Protein AF-A0A820H6Q7-F1 (afdb_monomer_lite)

Sequence (62 aa):
MEKLKSTDDIHANSLFVIKRDRRQQPAMVHKITSRISKLSVGLDLKHADLAGFATEIFSYLH

pLDDT: mean 78.2, std 17.85, range [39.62, 96.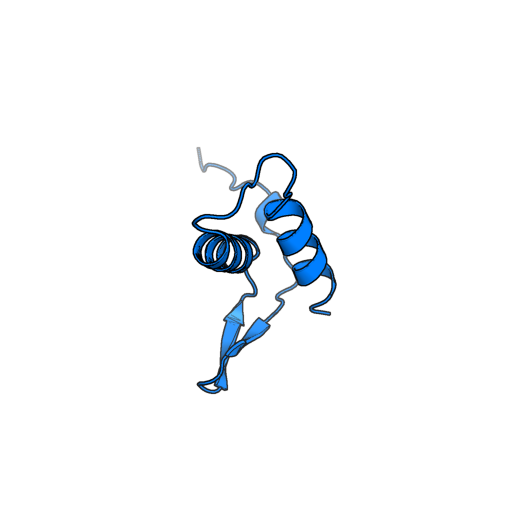5]

Secondary structure (DSSP, 8-state):
------GGGG-----EEE-TTS-EEE--HHHHHHHHHHHTTTS--TT--HHHHHHHHHHT--

Radius of gyration: 15.08 Å; chains: 1; bounding box: 35×20×47 Å

Foldseek 3Di:
DDPPPDPVVPPPPQQWDQDPVRDTDGDDLVVQLVVVVVVCPPPDCPPPDSSVVSVVVVVPSD

Structure (mmCIF, N/CA/C/O backbone):
data_AF-A0A820H6Q7-F1
#
_entry.id   AF-A0A820H6Q7-F1
#
loop_
_atom_site.group_PDB
_atom_site.id
_atom_site.type_symbol
_atom_site.label_atom_id
_atom_site.label_alt_id
_atom_site.label_comp_id
_atom_site.label_asym_id
_atom_site.label_entity_id
_atom_site.label_seq_id
_atom_site.pdbx_PDB_ins_code
_atom_site.Cartn_x
_atom_site.Cartn_y
_atom_site.Cartn_z
_atom_site.occupancy
_atom_site.B_iso_or_equiv
_atom_site.auth_seq_id
_atom_site.auth_comp_id
_atom_site.auth_asym_id
_atom_site.auth_atom_id
_atom_site.pdbx_PDB_model_num
ATOM 1 N N . MET A 1 1 ? 17.797 -0.222 33.137 1.00 39.62 1 MET A N 1
ATOM 2 C CA . MET A 1 1 ? 17.807 0.598 31.908 1.00 39.62 1 MET A CA 1
ATOM 3 C C . MET A 1 1 ? 16.622 0.176 31.053 1.00 39.62 1 MET A C 1
ATOM 5 O O . MET A 1 1 ? 16.753 -0.717 30.225 1.00 39.62 1 MET A O 1
ATOM 9 N N . GLU A 1 2 ? 15.446 0.746 31.318 1.00 41.97 2 GLU A N 1
ATOM 10 C CA . GLU A 1 2 ? 14.306 0.622 30.405 1.00 41.97 2 GLU A CA 1
ATOM 11 C C . GLU A 1 2 ? 14.641 1.388 29.126 1.00 41.97 2 GLU A C 1
ATOM 13 O O . GLU A 1 2 ? 14.998 2.566 29.173 1.00 41.97 2 GLU A O 1
ATOM 18 N N . LYS A 1 3 ? 14.582 0.710 27.978 1.00 46.94 3 LYS A N 1
ATOM 19 C CA . LYS A 1 3 ? 14.652 1.385 26.685 1.00 46.94 3 LYS A CA 1
ATOM 20 C C . LYS A 1 3 ? 13.393 2.237 26.551 1.00 46.94 3 LYS A C 1
ATOM 22 O O . LYS A 1 3 ? 12.307 1.685 26.387 1.00 46.94 3 LYS A O 1
ATOM 27 N N . LEU A 1 4 ? 13.551 3.558 26.611 1.00 42.66 4 LEU A N 1
ATOM 28 C CA . LEU A 1 4 ? 12.545 4.496 26.126 1.00 42.66 4 LEU A CA 1
ATOM 29 C C . LEU A 1 4 ? 12.204 4.106 24.680 1.00 42.66 4 LEU A C 1
ATOM 31 O O . LEU A 1 4 ? 13.046 4.226 23.790 1.00 42.66 4 LEU A O 1
ATOM 35 N N . LYS A 1 5 ? 10.992 3.580 24.461 1.00 48.78 5 LYS A N 1
ATOM 36 C CA . LYS A 1 5 ? 10.392 3.533 23.123 1.00 48.78 5 LYS A CA 1
ATOM 37 C C . LYS A 1 5 ? 10.322 4.975 22.635 1.00 48.78 5 LYS A C 1
ATOM 39 O O . LYS A 1 5 ? 9.871 5.836 23.392 1.00 48.78 5 LYS A O 1
ATOM 44 N N . SER A 1 6 ? 10.849 5.241 21.442 1.00 47.62 6 SER A N 1
ATOM 45 C CA . SER A 1 6 ? 10.895 6.601 20.920 1.00 47.62 6 SER A CA 1
ATOM 46 C C . SER A 1 6 ? 9.481 7.175 20.883 1.00 47.62 6 SER A C 1
ATOM 48 O O . SER A 1 6 ? 8.512 6.525 20.495 1.00 47.62 6 SER A O 1
ATOM 50 N N . THR A 1 7 ? 9.374 8.417 21.330 1.00 46.38 7 THR A N 1
ATOM 51 C CA . THR A 1 7 ? 8.161 9.240 21.370 1.00 46.38 7 THR A CA 1
ATOM 52 C C . THR A 1 7 ? 7.519 9.475 19.997 1.00 46.38 7 THR A C 1
ATOM 54 O O . THR A 1 7 ? 6.443 10.063 19.929 1.00 46.38 7 THR A O 1
ATOM 57 N N . ASP A 1 8 ? 8.125 8.973 18.919 1.00 46.62 8 ASP A N 1
ATOM 58 C CA . ASP A 1 8 ? 7.576 9.004 17.560 1.00 46.62 8 ASP A CA 1
ATOM 59 C C . ASP A 1 8 ? 6.383 8.043 17.384 1.00 46.62 8 ASP A C 1
ATOM 61 O O . ASP A 1 8 ? 5.579 8.218 16.472 1.00 46.62 8 ASP A O 1
ATOM 65 N N . ASP A 1 9 ? 6.205 7.078 18.295 1.00 44.06 9 ASP A N 1
ATOM 66 C CA . ASP A 1 9 ? 5.058 6.157 18.311 1.00 44.06 9 ASP A CA 1
ATOM 67 C C . ASP A 1 9 ? 3.739 6.821 18.784 1.00 44.06 9 ASP A C 1
ATOM 69 O O . ASP A 1 9 ? 2.682 6.189 18.754 1.00 44.06 9 ASP A O 1
ATOM 73 N N . ILE A 1 10 ? 3.768 8.079 19.254 1.00 44.16 10 ILE A N 1
ATOM 74 C CA . ILE A 1 10 ? 2.716 8.635 20.132 1.00 44.16 10 ILE A CA 1
ATOM 75 C C . ILE A 1 10 ? 1.731 9.601 19.430 1.00 44.16 10 ILE A C 1
ATOM 77 O O . ILE A 1 10 ? 0.743 9.992 20.040 1.00 44.16 10 ILE A O 1
ATOM 81 N N . HIS A 1 11 ? 1.888 9.938 18.143 1.00 41.69 11 HIS A N 1
ATOM 82 C CA . HIS A 1 11 ? 0.942 10.835 17.435 1.00 41.69 11 HIS A CA 1
ATOM 83 C C . HIS A 1 11 ? 0.400 10.301 16.097 1.00 41.69 11 HIS A C 1
ATOM 85 O O . HIS A 1 11 ? 0.027 11.068 15.208 1.00 41.69 11 HIS A O 1
ATOM 91 N N . ALA A 1 12 ? 0.249 8.982 15.961 1.00 49.09 12 ALA A N 1
ATOM 92 C CA . ALA A 1 12 ? -0.734 8.451 15.022 1.00 49.09 12 ALA A CA 1
ATOM 93 C C . ALA A 1 12 ? -2.128 8.691 15.622 1.00 49.09 12 ALA A C 1
ATOM 95 O O . ALA A 1 12 ? -2.628 7.856 16.373 1.00 49.09 12 ALA A O 1
ATOM 96 N N . ASN A 1 13 ? -2.746 9.841 15.324 1.00 50.69 13 ASN A N 1
ATOM 97 C CA . ASN A 1 13 ? -4.198 10.001 15.438 1.00 50.69 13 ASN A CA 1
ATOM 98 C C . ASN A 1 13 ? -4.837 8.694 14.962 1.00 50.69 13 ASN A C 1
ATOM 100 O O . ASN A 1 13 ? -4.537 8.265 13.848 1.00 50.69 13 ASN A O 1
ATOM 104 N N . SER A 1 14 ? -5.602 8.030 15.833 1.00 65.69 14 SER A N 1
ATOM 105 C CA . SER A 1 14 ? -6.085 6.655 15.675 1.00 65.69 14 SER A CA 1
ATOM 106 C C . SER A 1 14 ? -7.055 6.529 14.496 1.00 65.69 14 SER A C 1
ATOM 108 O O . SER A 1 14 ? -8.257 6.362 14.671 1.00 65.69 14 SER A O 1
ATOM 110 N N . LEU A 1 15 ? -6.540 6.661 13.278 1.00 79.75 15 LEU A N 1
ATOM 111 C CA . LEU A 1 15 ? -7.264 6.537 12.030 1.00 79.75 15 LEU A CA 1
ATOM 112 C C . LEU A 1 15 ? -7.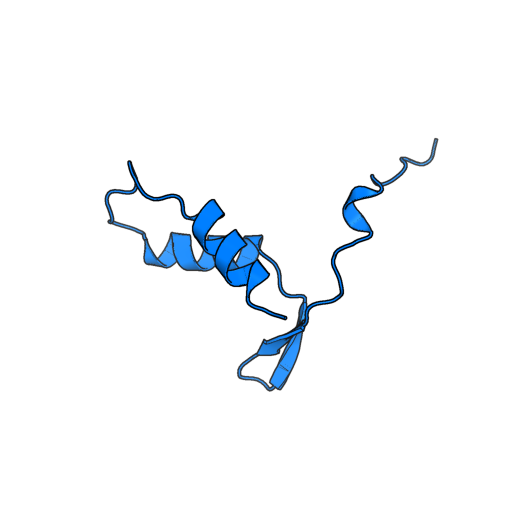637 5.069 11.891 1.00 79.75 15 LEU A C 1
ATOM 114 O O . LEU A 1 15 ? -6.767 4.199 11.821 1.00 79.75 15 LEU A O 1
ATOM 118 N N . PHE A 1 16 ? -8.933 4.779 11.888 1.00 87.19 16 PHE A N 1
ATOM 119 C CA . PHE A 1 16 ? -9.450 3.434 11.683 1.00 87.19 16 PHE A CA 1
ATOM 120 C C . PHE A 1 16 ? -10.092 3.344 10.306 1.00 87.19 16 PHE A C 1
ATOM 122 O O . PHE A 1 16 ? -10.904 4.180 9.925 1.00 87.19 16 PHE A O 1
ATOM 129 N N . VAL A 1 17 ? -9.773 2.280 9.575 1.00 88.31 17 VAL A N 1
ATOM 130 C CA . VAL A 1 17 ? -10.497 1.907 8.361 1.00 88.31 17 VAL A CA 1
ATOM 131 C C . VAL A 1 17 ? -11.546 0.857 8.699 1.00 88.31 17 VAL A C 1
ATOM 133 O O . VAL A 1 17 ? -11.291 -0.090 9.453 1.00 88.31 17 VAL A O 1
ATOM 136 N N . ILE A 1 18 ? -12.730 0.996 8.107 1.00 92.25 18 ILE A N 1
ATOM 137 C CA . ILE A 1 18 ? -13.756 -0.044 8.148 1.00 92.25 18 ILE A CA 1
ATOM 138 C C . ILE A 1 18 ? -13.466 -1.027 7.018 1.00 92.25 18 ILE A C 1
ATOM 140 O O . ILE A 1 18 ? -13.563 -0.700 5.835 1.00 92.25 18 ILE A O 1
ATOM 144 N N . LYS A 1 19 ? -13.085 -2.253 7.369 1.00 91.81 19 LYS A N 1
ATOM 145 C CA . LYS A 1 19 ? -12.886 -3.319 6.385 1.00 91.81 19 LYS A CA 1
ATOM 146 C C . LYS A 1 19 ? -14.225 -3.794 5.810 1.00 91.81 19 LYS A C 1
ATOM 148 O O . LYS A 1 19 ? -15.287 -3.578 6.387 1.00 91.81 19 LYS A O 1
ATOM 153 N N . ARG A 1 20 ? -14.173 -4.543 4.701 1.00 95.62 20 ARG A N 1
ATOM 154 C CA . ARG A 1 20 ? -15.361 -5.156 4.063 1.00 95.62 20 ARG A CA 1
ATOM 155 C C . ARG A 1 20 ? -16.163 -6.064 5.006 1.00 95.62 20 ARG A C 1
ATOM 157 O O . ARG A 1 20 ? -17.372 -6.176 4.859 1.00 95.62 20 ARG A O 1
ATOM 164 N N . ASP A 1 21 ? -15.494 -6.679 5.982 1.00 96.50 21 ASP A N 1
ATOM 165 C CA . ASP A 1 21 ? -16.098 -7.503 7.041 1.00 96.50 21 ASP A CA 1
ATOM 166 C C . ASP A 1 21 ? -16.691 -6.672 8.200 1.00 96.50 21 ASP A C 1
ATOM 168 O O . ASP A 1 21 ? -17.034 -7.228 9.240 1.00 96.50 21 ASP A O 1
ATOM 172 N N . ARG A 1 22 ? -16.790 -5.344 8.037 1.00 94.19 22 ARG A N 1
ATOM 173 C CA . ARG A 1 22 ? -17.231 -4.346 9.027 1.00 94.19 22 ARG A CA 1
ATOM 174 C C . ARG A 1 22 ? -16.352 -4.226 10.272 1.00 94.19 22 ARG A C 1
ATOM 176 O O . ARG A 1 22 ? -16.675 -3.446 11.164 1.00 94.19 22 ARG A O 1
ATOM 183 N N . ARG A 1 23 ? -15.231 -4.949 10.354 1.00 93.94 23 ARG A N 1
ATOM 184 C CA . ARG A 1 23 ? -14.299 -4.809 11.477 1.00 93.94 23 ARG A CA 1
ATOM 185 C C . ARG A 1 23 ? -13.460 -3.551 11.297 1.00 93.94 23 ARG A C 1
ATOM 187 O O . ARG A 1 23 ? -12.948 -3.292 10.206 1.00 93.94 23 ARG A O 1
ATOM 194 N N . GLN A 1 24 ? -13.272 -2.818 12.389 1.00 93.19 24 GLN A N 1
ATOM 195 C CA . GLN A 1 24 ? -12.341 -1.697 12.427 1.00 93.19 24 GLN A CA 1
ATOM 196 C C . GLN A 1 24 ? -10.906 -2.216 12.491 1.00 93.19 24 GLN A C 1
ATOM 198 O O . GLN A 1 24 ? -10.614 -3.220 13.146 1.00 93.19 24 GLN A O 1
ATOM 203 N N . GLN A 1 25 ? -10.004 -1.541 11.793 1.00 89.88 25 GLN A N 1
ATOM 204 C CA . GLN A 1 25 ? -8.576 -1.808 11.859 1.00 89.88 25 GLN A CA 1
ATOM 205 C C . GLN A 1 25 ? -7.818 -0.481 11.797 1.00 89.88 25 GLN A C 1
ATOM 207 O O . GLN A 1 25 ? -8.201 0.363 10.989 1.00 89.88 25 GLN A O 1
ATOM 212 N N . PRO A 1 26 ? -6.741 -0.298 12.584 1.00 89.44 26 PRO A N 1
ATOM 213 C CA . PRO A 1 26 ? -5.877 0.860 12.422 1.00 89.44 26 PRO A CA 1
ATOM 214 C C . PRO A 1 26 ? -5.397 0.982 10.976 1.00 89.44 26 PRO A C 1
ATOM 216 O O . PRO A 1 26 ? -4.918 0.007 10.380 1.00 89.44 26 PRO A O 1
ATOM 219 N N . ALA A 1 27 ? -5.548 2.171 10.407 1.00 87.19 27 ALA A N 1
ATOM 220 C CA . ALA A 1 27 ? -4.937 2.534 9.150 1.00 87.19 27 ALA A CA 1
ATOM 221 C C . ALA A 1 27 ? -3.418 2.428 9.323 1.00 87.19 27 ALA A C 1
ATOM 223 O O . ALA A 1 27 ? -2.847 2.891 10.306 1.00 87.19 27 ALA A O 1
ATOM 224 N N . MET A 1 28 ? -2.750 1.787 8.369 1.00 87.44 28 MET A N 1
ATOM 225 C CA . MET A 1 28 ? -1.315 1.531 8.440 1.00 87.44 28 MET A CA 1
ATOM 226 C C . MET A 1 28 ? -0.698 1.768 7.069 1.00 87.44 28 MET A C 1
ATOM 228 O O . MET A 1 28 ? -0.938 0.977 6.152 1.00 87.44 28 MET A O 1
ATOM 232 N N . VAL A 1 29 ? 0.127 2.813 6.946 1.00 85.69 29 VAL A N 1
ATOM 233 C CA . VAL A 1 29 ? 0.810 3.190 5.693 1.00 85.69 29 VAL 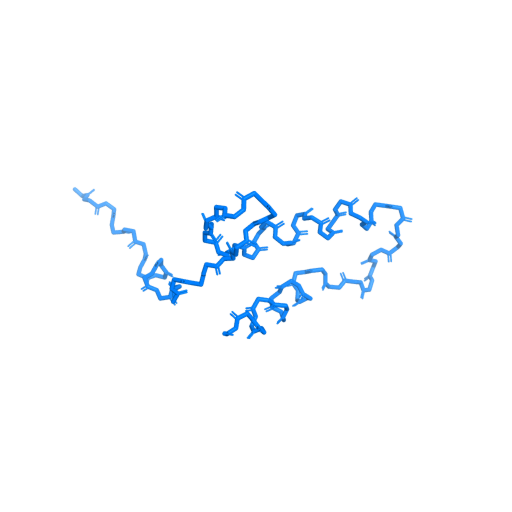A CA 1
ATOM 234 C C . VAL A 1 29 ? 1.530 1.986 5.082 1.00 85.69 29 VAL A C 1
ATOM 236 O O . VAL A 1 29 ? 1.284 1.644 3.931 1.00 85.69 29 VAL A O 1
ATOM 239 N N . HIS A 1 30 ? 2.302 1.237 5.879 1.00 85.00 30 HIS A N 1
ATOM 240 C CA . HIS A 1 30 ? 3.054 0.073 5.394 1.00 85.00 30 HIS A CA 1
ATOM 241 C C . HIS A 1 30 ? 2.170 -1.013 4.750 1.00 85.00 30 HIS A C 1
ATOM 243 O O . HIS A 1 30 ? 2.591 -1.678 3.801 1.00 85.00 30 HIS A O 1
ATOM 249 N N . LYS A 1 31 ? 0.927 -1.203 5.224 1.00 88.88 31 LYS A N 1
ATOM 250 C CA . LYS A 1 31 ? -0.010 -2.169 4.624 1.00 88.88 31 LYS A CA 1
ATOM 251 C C . LYS A 1 31 ? -0.548 -1.673 3.288 1.00 88.88 31 LYS A C 1
ATOM 253 O O . LYS A 1 31 ? -0.737 -2.490 2.387 1.00 88.88 31 LYS A O 1
ATOM 258 N N . ILE A 1 32 ? -0.780 -0.367 3.169 1.00 87.62 32 ILE A N 1
ATOM 259 C CA . ILE A 1 32 ? -1.206 0.290 1.929 1.00 87.62 32 ILE A CA 1
ATOM 260 C C . ILE A 1 32 ? -0.075 0.184 0.897 1.00 87.62 32 ILE A C 1
ATOM 262 O O . ILE A 1 32 ? -0.283 -0.408 -0.164 1.00 87.62 32 ILE A O 1
ATOM 266 N N . THR A 1 33 ? 1.145 0.603 1.252 1.00 90.00 33 THR A N 1
ATOM 267 C CA . THR A 1 33 ? 2.347 0.492 0.405 1.00 90.00 33 THR A CA 1
ATOM 268 C C . THR A 1 33 ? 2.595 -0.948 -0.044 1.00 90.00 33 THR A C 1
ATOM 270 O O . THR A 1 33 ? 2.795 -1.203 -1.230 1.00 90.00 33 THR A O 1
ATOM 273 N N . SER A 1 34 ? 2.514 -1.922 0.873 1.00 91.25 34 SER A N 1
ATOM 274 C CA . SER A 1 34 ? 2.696 -3.344 0.545 1.00 91.25 34 SER A CA 1
ATOM 275 C C . SER A 1 34 ? 1.668 -3.848 -0.471 1.00 91.25 34 SER A C 1
ATOM 277 O O . SER A 1 34 ? 1.987 -4.684 -1.318 1.00 91.25 34 SER A O 1
ATOM 279 N N . ARG A 1 35 ? 0.423 -3.362 -0.407 1.00 91.38 35 ARG A N 1
ATOM 280 C CA . ARG A 1 35 ? -0.623 -3.784 -1.341 1.00 91.38 35 ARG A CA 1
ATOM 281 C C . ARG A 1 35 ? -0.438 -3.172 -2.722 1.00 91.38 35 ARG A C 1
ATOM 283 O O . ARG A 1 35 ? -0.578 -3.904 -3.695 1.00 91.38 35 ARG A O 1
ATOM 290 N N . ILE A 1 36 ? -0.069 -1.895 -2.789 1.00 89.31 36 ILE A N 1
ATOM 291 C CA . ILE A 1 36 ? 0.270 -1.213 -4.043 1.00 89.31 36 ILE A CA 1
ATOM 292 C C . ILE A 1 36 ? 1.465 -1.912 -4.699 1.00 89.31 36 ILE A C 1
ATOM 294 O O . ILE A 1 36 ? 1.357 -2.345 -5.838 1.00 89.31 36 ILE A O 1
ATOM 298 N N . SER A 1 37 ? 2.542 -2.162 -3.949 1.00 90.56 37 SER A N 1
ATOM 299 C CA . SER A 1 37 ? 3.736 -2.860 -4.448 1.00 90.56 37 SER A CA 1
ATOM 300 C C . SER A 1 37 ? 3.422 -4.224 -5.079 1.00 90.56 37 SER A C 1
ATOM 302 O O . SER A 1 37 ? 3.962 -4.548 -6.133 1.00 90.56 37 SER A O 1
ATOM 304 N N . LYS A 1 38 ? 2.496 -5.001 -4.498 1.00 92.88 38 LYS A N 1
ATOM 305 C CA . LYS A 1 38 ? 2.052 -6.285 -5.075 1.00 92.88 38 LYS A CA 1
ATOM 306 C C . LYS A 1 38 ? 1.297 -6.136 -6.396 1.00 92.88 38 LYS A C 1
ATOM 308 O O . LYS A 1 38 ? 1.363 -7.041 -7.218 1.00 92.88 38 LYS A O 1
ATOM 313 N N . LEU A 1 39 ? 0.567 -5.039 -6.586 1.00 91.12 39 LEU A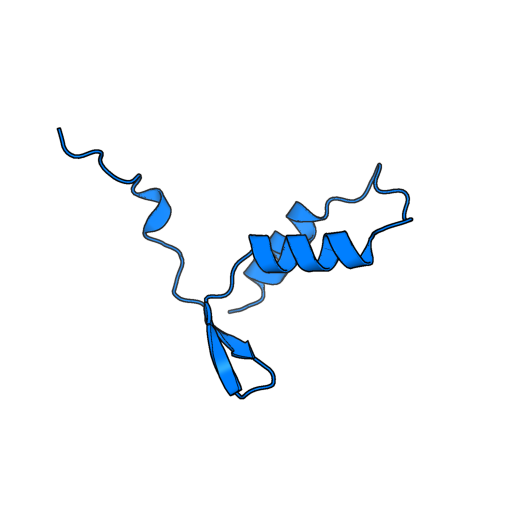 N 1
ATOM 314 C CA . LEU A 1 39 ? -0.126 -4.733 -7.843 1.00 91.12 39 LEU A CA 1
ATOM 315 C C . LEU A 1 39 ? 0.830 -4.171 -8.899 1.00 91.12 39 LEU A C 1
ATOM 317 O O . LEU A 1 39 ? 0.561 -4.279 -10.088 1.00 91.12 39 LEU A O 1
ATOM 321 N N . SER A 1 40 ? 1.949 -3.601 -8.461 1.00 89.50 40 SER A N 1
ATOM 322 C CA . SER A 1 40 ? 2.971 -3.004 -9.316 1.00 89.50 40 SER A CA 1
ATOM 323 C C . SER A 1 40 ? 3.995 -4.006 -9.866 1.00 89.50 40 SER A C 1
ATOM 325 O O . SER A 1 40 ? 4.930 -3.604 -10.555 1.00 89.50 40 SER A O 1
ATOM 327 N N . VAL A 1 41 ? 3.857 -5.302 -9.567 1.00 89.88 41 VAL A N 1
ATOM 328 C CA . VAL A 1 41 ? 4.763 -6.341 -10.079 1.00 89.88 41 VAL A CA 1
ATOM 329 C C . VAL A 1 41 ? 4.689 -6.389 -11.607 1.00 89.88 41 VAL A C 1
ATOM 331 O O . VAL A 1 41 ? 3.614 -6.548 -12.176 1.00 89.88 41 VAL A O 1
ATOM 334 N N . GLY A 1 42 ? 5.847 -6.275 -12.263 1.00 87.50 42 GLY A N 1
ATOM 335 C CA . GLY A 1 42 ? 5.960 -6.276 -13.726 1.00 87.50 42 GLY A CA 1
ATOM 336 C C . GLY A 1 42 ? 5.884 -4.891 -14.376 1.00 87.50 42 GLY A C 1
ATOM 337 O O . GLY A 1 42 ? 6.057 -4.792 -15.587 1.00 87.50 42 GLY A O 1
ATOM 338 N N . LEU A 1 43 ? 5.671 -3.827 -13.596 1.00 87.38 43 LEU A N 1
ATOM 339 C CA . LEU A 1 43 ? 5.809 -2.449 -14.069 1.00 87.38 43 LEU A CA 1
ATOM 340 C C . LEU A 1 43 ? 7.269 -1.988 -13.969 1.00 87.38 43 LEU A C 1
ATOM 342 O O . LEU A 1 43 ? 7.994 -2.401 -13.061 1.00 87.38 43 LEU A O 1
ATOM 346 N N . ASP A 1 44 ? 7.693 -1.094 -14.865 1.00 87.38 44 ASP A N 1
ATOM 347 C CA . ASP A 1 44 ? 8.957 -0.373 -14.687 1.00 87.38 44 ASP A CA 1
ATOM 348 C C . ASP A 1 44 ? 8.774 0.708 -13.613 1.00 87.38 44 ASP A C 1
ATOM 350 O O . ASP A 1 44 ? 8.145 1.743 -13.836 1.00 87.38 44 ASP A O 1
ATOM 354 N N . LEU A 1 45 ? 9.305 0.439 -12.419 1.00 83.44 45 LEU A N 1
ATOM 355 C CA . LEU A 1 45 ? 9.178 1.314 -11.254 1.00 83.44 45 LEU A CA 1
ATOM 356 C C . LEU A 1 45 ? 10.320 2.322 -11.112 1.00 83.44 45 LEU A C 1
ATOM 358 O O . LEU A 1 45 ? 10.381 3.002 -10.091 1.00 83.44 45 LEU A O 1
ATOM 362 N N . LYS A 1 46 ? 11.201 2.479 -12.111 1.00 85.62 46 LYS A N 1
ATOM 363 C CA . LYS A 1 46 ? 12.316 3.449 -12.056 1.00 85.62 46 LYS A CA 1
ATOM 364 C C . LYS A 1 46 ? 11.888 4.875 -11.709 1.00 85.62 46 LYS A C 1
ATOM 366 O O . LYS A 1 46 ? 12.684 5.625 -11.153 1.00 85.62 46 LYS A O 1
ATOM 371 N N . HIS A 1 47 ? 10.650 5.238 -12.034 1.00 82.94 47 HIS A N 1
ATOM 372 C CA . HIS A 1 47 ? 10.094 6.572 -11.808 1.00 82.94 47 HIS A CA 1
ATOM 373 C C . HIS A 1 47 ? 8.870 6.576 -10.880 1.00 82.94 47 HIS A C 1
ATOM 375 O O . HIS A 1 47 ? 8.204 7.599 -10.760 1.00 82.94 47 HIS A O 1
ATOM 381 N N . ALA A 1 48 ? 8.546 5.448 -10.241 1.00 82.31 48 ALA A N 1
ATOM 382 C CA . ALA A 1 48 ? 7.357 5.323 -9.406 1.00 82.31 48 ALA A CA 1
ATOM 383 C C . ALA A 1 48 ? 7.710 5.427 -7.917 1.00 82.31 48 ALA A C 1
ATOM 385 O O . ALA A 1 48 ? 8.360 4.540 -7.363 1.00 82.31 48 ALA A O 1
ATOM 386 N N . ASP A 1 49 ? 7.215 6.469 -7.247 1.00 86.00 49 ASP A N 1
ATOM 387 C CA . ASP A 1 49 ? 7.296 6.586 -5.790 1.00 86.00 49 ASP A CA 1
ATOM 388 C C . ASP A 1 49 ? 6.053 5.984 -5.117 1.00 86.00 49 ASP A C 1
ATOM 390 O O . ASP A 1 49 ? 5.068 6.657 -4.801 1.00 86.00 49 ASP A O 1
ATOM 394 N N . LEU A 1 50 ? 6.098 4.669 -4.896 1.00 85.19 50 LEU A N 1
ATOM 395 C CA . LEU A 1 50 ? 5.003 3.945 -4.245 1.00 85.19 50 LEU A CA 1
ATOM 396 C C . LEU A 1 50 ? 4.827 4.336 -2.769 1.00 85.19 50 LEU A C 1
ATOM 398 O O . LEU A 1 50 ? 3.728 4.201 -2.225 1.00 85.19 50 LEU A O 1
ATOM 402 N N . ALA A 1 51 ? 5.898 4.777 -2.104 1.00 85.12 51 ALA A N 1
ATOM 403 C CA . ALA A 1 51 ? 5.855 5.179 -0.703 1.00 85.12 51 ALA A CA 1
ATOM 404 C C . ALA A 1 51 ? 5.223 6.569 -0.555 1.00 85.12 51 ALA A C 1
ATOM 406 O O . ALA A 1 51 ? 4.346 6.746 0.296 1.00 85.12 51 ALA A O 1
ATOM 407 N N . GLY A 1 52 ? 5.596 7.512 -1.423 1.00 85.44 52 GLY A N 1
ATOM 408 C CA . GLY A 1 52 ? 4.974 8.830 -1.525 1.00 85.44 52 GLY A CA 1
ATOM 409 C C . GLY A 1 52 ? 3.479 8.727 -1.805 1.00 85.44 52 G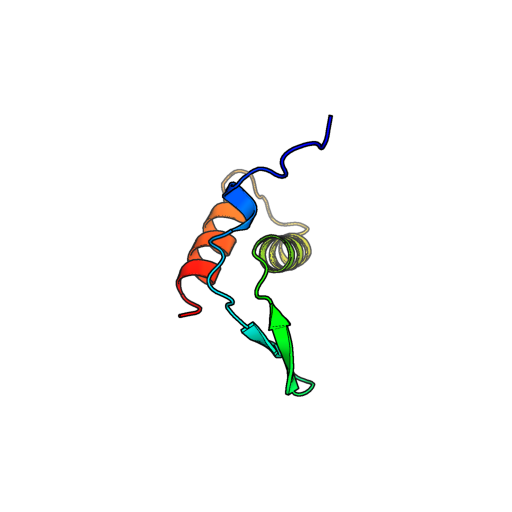LY A C 1
ATOM 410 O O . GLY A 1 52 ? 2.679 9.262 -1.041 1.00 85.44 52 GLY A O 1
ATOM 411 N N . PHE A 1 53 ? 3.083 7.920 -2.794 1.00 86.75 53 PHE A N 1
ATOM 412 C CA . PHE A 1 53 ? 1.667 7.702 -3.112 1.00 86.75 53 PHE A CA 1
ATOM 413 C C . PHE A 1 53 ? 0.872 7.095 -1.940 1.00 86.75 53 PHE A C 1
ATOM 415 O O . PHE A 1 53 ? -0.246 7.512 -1.642 1.00 86.75 53 PHE A O 1
ATOM 422 N N . ALA A 1 54 ? 1.446 6.125 -1.219 1.00 87.31 54 ALA A N 1
ATOM 423 C CA . ALA A 1 54 ? 0.797 5.548 -0.041 1.00 87.31 54 ALA A CA 1
ATOM 424 C C . ALA A 1 54 ? 0.658 6.554 1.117 1.00 87.31 54 ALA A C 1
ATOM 426 O O . ALA A 1 54 ? -0.325 6.500 1.858 1.00 87.31 54 ALA A O 1
ATOM 427 N N . THR A 1 55 ? 1.630 7.455 1.268 1.00 85.75 55 THR A N 1
ATOM 428 C CA . THR A 1 55 ? 1.613 8.528 2.273 1.00 85.75 55 THR A CA 1
ATOM 429 C C . THR A 1 55 ? 0.552 9.574 1.935 1.00 85.75 55 THR A C 1
ATOM 431 O O . THR A 1 55 ? -0.213 9.967 2.812 1.00 85.75 55 THR A O 1
ATOM 434 N N . GLU A 1 56 ? 0.435 9.951 0.661 1.00 88.44 56 GLU A N 1
ATOM 435 C CA . GLU A 1 56 ? -0.610 10.846 0.159 1.00 88.44 56 GLU A CA 1
ATOM 436 C C . GLU A 1 56 ? -2.011 10.256 0.397 1.00 88.44 56 GLU A C 1
ATOM 438 O O . GLU A 1 56 ? -2.847 10.907 1.023 1.00 88.44 56 GLU A O 1
ATOM 443 N N . ILE A 1 57 ? -2.250 8.986 0.034 1.00 86.25 57 ILE A N 1
ATOM 444 C CA . ILE A 1 57 ? -3.517 8.295 0.349 1.00 86.25 57 ILE A CA 1
ATOM 445 C C . ILE A 1 57 ? -3.808 8.347 1.847 1.00 86.25 57 ILE A C 1
ATOM 447 O O . ILE A 1 57 ? -4.937 8.618 2.246 1.00 86.25 57 ILE A O 1
ATOM 451 N N . PHE A 1 58 ? -2.804 8.067 2.679 1.00 84.06 58 PHE A N 1
ATOM 452 C CA . PHE A 1 58 ? -2.979 8.063 4.125 1.00 84.06 58 PHE A CA 1
ATOM 453 C C . PHE A 1 58 ? -3.359 9.447 4.664 1.00 84.06 58 PHE A C 1
ATOM 455 O O . PHE A 1 58 ? -4.206 9.526 5.550 1.00 84.06 58 PHE A O 1
ATOM 462 N N . SER A 1 59 ? -2.809 10.527 4.097 1.00 83.88 59 SER A N 1
ATOM 463 C CA . SER A 1 59 ? -3.202 11.896 4.453 1.00 83.88 59 SER A CA 1
ATOM 464 C C . SER A 1 59 ? -4.641 12.244 4.064 1.00 83.88 59 SER A C 1
ATOM 466 O O . SER A 1 59 ? -5.218 13.137 4.662 1.00 83.88 59 SER A O 1
ATOM 468 N N . TYR A 1 60 ? -5.263 11.528 3.122 1.00 83.50 60 TYR A N 1
ATOM 469 C CA . TYR A 1 60 ? -6.667 11.743 2.756 1.00 83.50 60 TYR A CA 1
ATOM 470 C C . TYR A 1 60 ? -7.670 10.967 3.621 1.00 83.50 60 TYR A C 1
ATOM 472 O O . TYR A 1 60 ? -8.873 11.127 3.433 1.00 83.50 60 TYR A O 1
ATOM 480 N N . LEU A 1 61 ? -7.222 10.134 4.568 1.00 78.75 61 LEU A N 1
ATOM 481 C CA . LEU A 1 61 ? -8.107 9.285 5.382 1.00 78.75 61 LEU A CA 1
ATOM 482 C C . LEU A 1 61 ? -8.794 10.003 6.566 1.00 78.75 61 LEU A C 1
ATOM 484 O O . LEU A 1 61 ? -9.273 9.316 7.465 1.00 78.75 61 LEU A O 1
ATOM 488 N N . HIS A 1 62 ? -8.846 11.339 6.571 1.00 59.47 62 HIS A N 1
ATOM 489 C CA . HIS A 1 62 ? -9.449 12.160 7.632 1.00 59.47 62 HIS A CA 1
ATOM 490 C C . HIS A 1 62 ? -10.920 11.84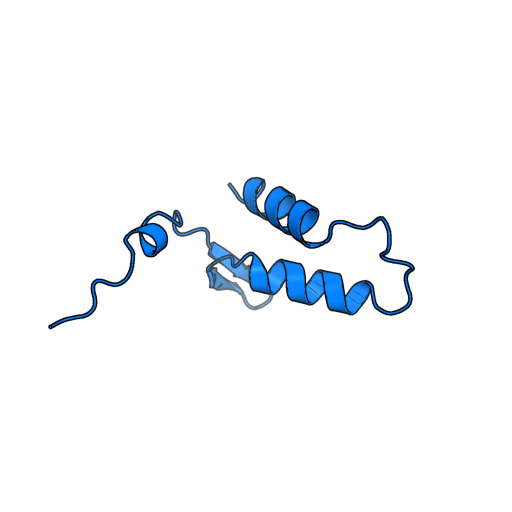1 7.938 1.00 59.47 62 HIS A C 1
ATOM 492 O O . HIS A 1 62 ? -11.716 11.676 6.986 1.00 59.47 62 HIS A O 1
#

Organism: NCBI:txid392033